Protein AF-A0A914Z004-F1 (afdb_monomer_lite)

InterPro domains:
  IPR000615 Bestrophin [PTHR10736] (2-146)
  IPR021134 Bestrophin-like [PF01062] (2-65)
  IPR021134 Bestrophin-like [PF01062] (67-146)

pLDDT: mean 84.09, std 11.61, range [51.75, 96.56]

Foldseek 3Di:
DVLVVVVVVVVVVLVVLLVVLLQDCVVLLVLLVQFQDDDDPVSVVLSVLLSVLLVVLSCLLVVVLDPDPPVRVVVVVVVPDPDSCSCVSLVVNVVSLVVCVVVVSTPDPVSSVVS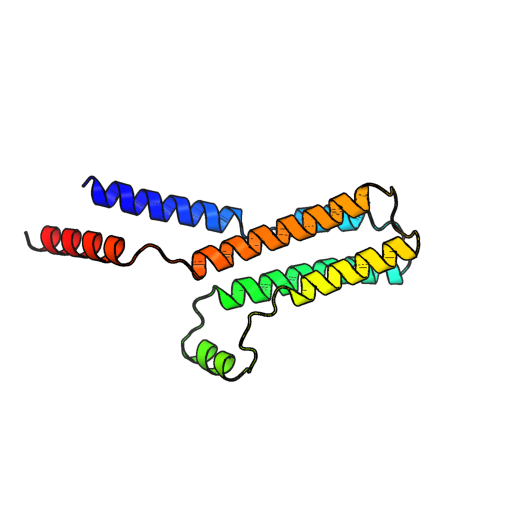NVSSVSSVVSSVVNVVPSVDDDPVVSVVVVVVVVVVVVVD

Radius of gyration: 21.32 Å; chains: 1; bounding box: 46×22×62 Å

Sequence (155 aa):
MLMLGFFVATVVDRWKNMFANIGFIDNVAIYVSTTIIGVEEELKIIRRNIIRYCCLTQVLVLRDIRFLMPHELKQMEDLESLHPKYWIPIKWVFNLLTDLKRRNKMEPEGYVNMLMGEVINYRNCLQNLCNYDYVPIPLVMILVVSGILLFITRF

Organism: NCBI:txid310955

Secondary structure (DSSP, 8-state):
-HHHHHHHHHHHHHHHHHHHTS--SHHHHHHHHHHS----HHHHHHHHHHHHHHHHHHHHHHHHHS---HHHHHHHHTS--SS-TTHHHHHHHHHHHHHHHHTT-SSSHHHHHHHHHHHHHHHHHHHHHHHHHHS-S-HHHHHHHHHHHHHHTT-

Structure (mmCIF, N/CA/C/O backbone):
data_AF-A0A914Z004-F1
#
_entry.id   AF-A0A914Z004-F1
#
loop_
_atom_site.group_PDB
_atom_site.id
_atom_site.type_symbol
_atom_site.label_atom_id
_atom_site.label_alt_id
_atom_site.label_comp_id
_atom_site.label_asym_id
_atom_site.label_entity_id
_atom_site.label_seq_id
_atom_site.pdbx_PDB_ins_code
_atom_site.Cartn_x
_atom_site.Cartn_y
_atom_site.Cartn_z
_atom_site.occupancy
_atom_site.B_iso_or_equiv
_atom_site.auth_seq_id
_atom_site.auth_comp_id
_atom_site.auth_asym_id
_atom_site.auth_atom_id
_atom_site.pdbx_PDB_model_num
ATOM 1 N N . MET A 1 1 ? 30.445 -1.023 -27.198 1.00 67.94 1 MET A N 1
ATOM 2 C CA . MET A 1 1 ? 30.410 -1.596 -25.832 1.00 67.94 1 MET A CA 1
ATOM 3 C C . MET A 1 1 ? 29.900 -0.618 -24.767 1.00 67.94 1 MET A C 1
ATOM 5 O O . MET A 1 1 ? 29.018 -1.004 -24.016 1.00 67.94 1 MET A O 1
ATOM 9 N N . LEU A 1 2 ? 30.369 0.641 -24.728 1.00 82.50 2 LEU A N 1
ATOM 10 C CA . LEU A 1 2 ? 29.975 1.639 -23.712 1.00 82.50 2 LEU A CA 1
ATOM 11 C C . LEU A 1 2 ? 28.450 1.892 -23.619 1.00 82.50 2 LEU A C 1
ATOM 13 O O . LEU A 1 2 ? 27.886 1.806 -22.535 1.00 82.50 2 LEU A O 1
ATOM 17 N N . MET A 1 3 ? 27.763 2.136 -24.746 1.00 80.88 3 MET A N 1
ATOM 18 C CA . MET A 1 3 ? 26.308 2.391 -24.751 1.00 80.88 3 MET A CA 1
ATOM 19 C C . MET A 1 3 ? 25.470 1.205 -24.256 1.00 80.88 3 MET A C 1
ATOM 21 O O . MET A 1 3 ? 24.474 1.408 -23.569 1.00 80.88 3 MET A O 1
ATOM 25 N N . LEU A 1 4 ? 25.887 -0.029 -24.562 1.00 83.12 4 LEU A N 1
ATOM 26 C CA . LEU A 1 4 ? 25.223 -1.229 -24.051 1.00 83.12 4 LEU A CA 1
ATOM 27 C C . LEU A 1 4 ? 25.367 -1.316 -22.525 1.00 83.12 4 LEU A C 1
ATOM 29 O O . LEU A 1 4 ? 24.397 -1.617 -21.842 1.00 83.12 4 LEU A O 1
ATOM 33 N N . GLY A 1 5 ? 26.550 -0.990 -21.992 1.00 85.94 5 GLY A N 1
ATOM 34 C CA . GLY A 1 5 ? 26.786 -0.926 -20.548 1.00 85.94 5 GLY A CA 1
ATOM 35 C C . GLY A 1 5 ? 25.885 0.093 -19.846 1.00 85.94 5 GLY A C 1
ATOM 36 O O . GLY A 1 5 ? 25.258 -0.244 -18.846 1.00 85.94 5 GLY A O 1
ATOM 37 N N . PHE A 1 6 ? 25.754 1.303 -20.400 1.00 87.50 6 PHE A N 1
ATOM 38 C CA . PHE A 1 6 ? 24.834 2.318 -19.871 1.00 87.50 6 PHE A CA 1
ATOM 39 C C . PHE A 1 6 ? 23.372 1.869 -19.928 1.00 87.50 6 PHE A C 1
ATOM 41 O O . PHE A 1 6 ? 22.667 1.979 -18.929 1.00 87.50 6 PHE A O 1
ATOM 48 N N . PHE A 1 7 ? 22.930 1.306 -21.055 1.00 87.69 7 PHE A N 1
ATOM 49 C CA . PHE A 1 7 ? 21.566 0.798 -21.195 1.00 87.69 7 PHE A CA 1
ATOM 50 C C . PHE A 1 7 ? 21.251 -0.300 -20.171 1.00 87.69 7 PHE A C 1
ATOM 52 O O . PHE A 1 7 ? 20.244 -0.221 -19.470 1.00 87.69 7 PHE A O 1
ATOM 59 N N . VAL A 1 8 ? 22.132 -1.298 -20.039 1.00 88.69 8 VAL A N 1
ATOM 60 C CA . VAL A 1 8 ? 21.967 -2.383 -19.061 1.00 88.69 8 VAL A CA 1
ATOM 61 C C . VAL A 1 8 ? 21.949 -1.827 -17.638 1.00 88.69 8 VAL A C 1
ATOM 63 O O . VAL A 1 8 ? 21.096 -2.226 -16.849 1.00 88.69 8 VAL A O 1
ATOM 66 N N . ALA A 1 9 ? 22.825 -0.873 -17.310 1.00 91.25 9 ALA A N 1
ATOM 67 C CA . ALA A 1 9 ? 22.825 -0.227 -16.001 1.00 91.25 9 ALA A CA 1
ATOM 68 C C . ALA A 1 9 ? 21.490 0.479 -15.707 1.00 91.25 9 ALA A C 1
ATOM 70 O O . ALA A 1 9 ? 20.938 0.287 -14.627 1.00 91.25 9 ALA A O 1
ATOM 71 N N . THR A 1 10 ? 20.927 1.219 -16.669 1.00 90.88 10 THR A N 1
ATOM 72 C CA . THR A 1 10 ? 19.609 1.862 -16.528 1.00 90.88 10 THR A CA 1
ATOM 73 C C . THR A 1 10 ? 18.489 0.844 -16.323 1.00 90.88 10 THR A C 1
ATOM 75 O O . THR A 1 10 ? 17.634 1.039 -15.460 1.00 90.88 10 THR A O 1
ATOM 78 N N . VAL A 1 11 ? 18.486 -0.256 -17.082 1.00 89.38 11 VAL A N 1
ATOM 79 C CA . VAL A 1 11 ? 17.488 -1.328 -16.932 1.00 89.38 11 VAL A CA 1
ATOM 80 C C . VAL A 1 11 ? 17.580 -1.964 -15.543 1.00 89.38 11 VAL A C 1
ATOM 82 O O . VAL A 1 11 ? 16.560 -2.129 -14.875 1.00 89.38 11 VAL A O 1
ATOM 85 N N . VAL A 1 12 ? 18.793 -2.290 -15.087 1.00 92.81 12 VAL A N 1
ATOM 86 C CA . VAL A 1 12 ? 19.030 -2.901 -13.771 1.00 92.81 12 VAL A CA 1
ATOM 87 C C . VAL A 1 12 ? 18.639 -1.953 -12.640 1.00 92.81 12 VAL A C 1
ATOM 89 O O . VAL A 1 12 ? 18.008 -2.388 -11.680 1.00 92.81 12 VAL A O 1
ATOM 92 N N . ASP A 1 13 ? 18.982 -0.670 -12.740 1.00 93.75 13 ASP A N 1
ATOM 93 C CA . ASP A 1 13 ? 18.625 0.330 -11.732 1.00 93.75 13 ASP A CA 1
ATOM 94 C C . ASP A 1 13 ? 17.106 0.501 -11.625 1.00 93.75 13 ASP A C 1
ATOM 96 O O . ASP A 1 13 ? 16.524 0.452 -10.540 1.00 93.75 13 ASP A O 1
ATOM 100 N N . ARG A 1 14 ? 16.428 0.579 -12.771 1.00 91.62 14 ARG A N 1
ATOM 101 C CA . ARG A 1 14 ? 14.970 0.642 -12.818 1.00 91.62 14 ARG A CA 1
ATOM 102 C C . ARG A 1 14 ? 14.324 -0.610 -12.217 1.00 91.62 14 ARG A C 1
ATOM 104 O O . ARG A 1 14 ? 13.394 -0.484 -11.425 1.00 91.62 14 ARG A O 1
ATOM 111 N N . TRP A 1 15 ? 14.834 -1.803 -12.530 1.00 89.88 15 TRP A N 1
ATOM 112 C CA . TRP A 1 15 ? 14.356 -3.057 -11.938 1.00 89.88 15 TRP A CA 1
ATOM 113 C C . TRP A 1 15 ? 14.541 -3.089 -10.414 1.00 89.88 15 TRP A C 1
ATOM 115 O O . TRP A 1 15 ? 13.602 -3.435 -9.696 1.00 89.88 15 TRP A O 1
ATOM 125 N N . LYS A 1 16 ? 15.706 -2.664 -9.905 1.00 92.62 16 LYS A N 1
ATOM 126 C CA . LYS A 1 16 ? 15.962 -2.556 -8.458 1.00 92.62 16 LYS A CA 1
ATOM 127 C C . LYS A 1 16 ? 14.961 -1.625 -7.781 1.00 92.62 16 LYS A C 1
ATOM 129 O O . LYS A 1 16 ? 14.396 -1.982 -6.750 1.00 92.62 16 LYS A O 1
ATOM 134 N N . ASN A 1 17 ? 14.709 -0.462 -8.376 1.00 92.56 17 ASN A N 1
ATOM 135 C CA . ASN A 1 17 ? 13.755 0.500 -7.838 1.00 92.56 17 ASN A CA 1
ATOM 136 C C . ASN A 1 17 ? 12.314 -0.028 -7.873 1.00 92.56 17 ASN A C 1
ATOM 138 O O . ASN A 1 17 ? 11.588 0.137 -6.896 1.00 92.56 17 ASN A O 1
ATOM 142 N N . MET A 1 18 ? 11.899 -0.715 -8.943 1.00 89.50 18 MET A N 1
ATOM 143 C CA . MET A 1 18 ? 10.593 -1.384 -8.987 1.00 89.50 18 MET A CA 1
ATOM 144 C C . MET A 1 18 ? 10.475 -2.443 -7.883 1.00 89.50 18 MET A C 1
ATOM 146 O O . MET A 1 18 ? 9.481 -2.474 -7.165 1.00 89.50 18 MET A O 1
ATOM 150 N N . PHE A 1 19 ? 11.504 -3.269 -7.683 1.00 88.12 19 PHE A N 1
ATOM 151 C CA . PHE A 1 19 ? 11.504 -4.283 -6.626 1.00 88.12 19 PHE A CA 1
ATOM 152 C C . PHE A 1 19 ? 11.411 -3.666 -5.221 1.00 88.12 19 PHE A C 1
ATOM 154 O O . PHE A 1 19 ? 10.621 -4.120 -4.396 1.00 88.12 19 PHE A O 1
ATOM 161 N N . ALA A 1 20 ? 12.152 -2.586 -4.961 1.00 90.44 20 ALA A N 1
ATOM 162 C CA . ALA A 1 20 ? 12.114 -1.875 -3.683 1.00 90.44 20 ALA A CA 1
ATOM 163 C C . ALA A 1 20 ? 10.746 -1.232 -3.377 1.00 90.44 20 ALA A C 1
ATOM 165 O O . ALA A 1 20 ? 10.423 -0.991 -2.218 1.00 90.44 20 ALA A O 1
ATOM 166 N N . ASN A 1 21 ? 9.930 -0.970 -4.403 1.00 90.44 21 ASN A N 1
ATOM 167 C CA . ASN A 1 21 ? 8.642 -0.288 -4.284 1.00 90.44 21 ASN A CA 1
ATOM 168 C C . ASN A 1 21 ? 7.430 -1.233 -4.382 1.00 90.44 21 ASN A C 1
ATOM 170 O O . ASN A 1 21 ? 6.307 -0.754 -4.504 1.00 90.44 21 ASN A O 1
ATOM 174 N N . ILE A 1 22 ? 7.611 -2.559 -4.281 1.00 85.69 22 ILE A N 1
ATOM 175 C CA . ILE A 1 22 ? 6.516 -3.543 -4.432 1.00 85.69 22 ILE A CA 1
ATOM 176 C C . ILE A 1 22 ? 5.365 -3.364 -3.415 1.00 85.69 22 ILE A C 1
ATOM 178 O O . ILE A 1 22 ? 4.266 -3.886 -3.615 1.00 85.69 22 ILE A O 1
ATOM 182 N N . GLY A 1 23 ? 5.613 -2.598 -2.345 1.00 78.62 23 GLY A N 1
ATOM 183 C CA . GLY A 1 23 ? 4.635 -2.229 -1.326 1.00 78.62 23 GLY A CA 1
ATOM 184 C C . GLY A 1 23 ? 4.417 -3.353 -0.320 1.00 78.62 23 GLY A C 1
ATOM 185 O O . GLY A 1 23 ? 3.351 -3.962 -0.291 1.00 78.62 23 GLY A O 1
ATOM 186 N N . PHE A 1 24 ? 5.422 -3.655 0.505 1.00 85.44 24 PHE A N 1
ATOM 187 C CA . PHE A 1 24 ? 5.270 -4.626 1.593 1.00 85.44 24 PHE A CA 1
ATOM 188 C C . PHE A 1 24 ? 4.303 -4.092 2.658 1.00 85.44 24 PHE A C 1
ATOM 190 O O . PHE A 1 24 ? 4.422 -2.952 3.109 1.00 85.44 24 PHE A O 1
ATOM 197 N N . ILE A 1 25 ? 3.314 -4.908 3.029 1.00 91.62 25 ILE A N 1
ATOM 198 C CA . ILE A 1 25 ? 2.230 -4.513 3.940 1.00 91.62 25 ILE A CA 1
ATOM 199 C C . ILE A 1 25 ? 2.643 -4.559 5.417 1.00 91.62 25 ILE A C 1
ATOM 201 O O . ILE A 1 25 ? 1.959 -4.007 6.276 1.00 91.62 25 ILE A O 1
ATOM 205 N N . ASP A 1 26 ? 3.766 -5.206 5.713 1.00 93.25 26 ASP A N 1
ATOM 206 C CA . ASP A 1 26 ? 4.257 -5.544 7.045 1.00 93.25 26 ASP A CA 1
ATOM 207 C C . ASP A 1 26 ? 4.326 -4.330 7.977 1.00 93.25 26 ASP A C 1
ATOM 209 O O . ASP A 1 26 ? 3.812 -4.389 9.094 1.00 93.25 26 ASP A O 1
ATOM 213 N N . ASN A 1 27 ? 4.855 -3.197 7.500 1.00 92.88 27 ASN A N 1
ATOM 214 C CA . ASN A 1 27 ? 4.913 -1.963 8.288 1.00 92.88 27 ASN A CA 1
ATOM 215 C C . ASN A 1 27 ? 3.512 -1.504 8.703 1.00 92.88 27 ASN A C 1
ATOM 217 O O . ASN A 1 27 ? 3.243 -1.317 9.888 1.00 92.88 27 ASN A O 1
ATOM 221 N N . VAL A 1 28 ? 2.582 -1.399 7.749 1.00 94.94 28 VAL A N 1
ATOM 222 C CA . VAL A 1 28 ? 1.192 -1.017 8.041 1.00 94.94 28 VAL A CA 1
ATOM 223 C C . VAL A 1 28 ? 0.562 -2.012 9.017 1.00 94.94 28 VAL A C 1
ATOM 225 O O . VAL A 1 28 ? -0.113 -1.595 9.954 1.00 94.94 28 VAL A O 1
ATOM 228 N N . ALA A 1 29 ? 0.809 -3.315 8.853 1.00 94.31 29 ALA A N 1
ATOM 229 C CA . ALA A 1 29 ? 0.288 -4.349 9.745 1.00 94.31 29 ALA A CA 1
ATOM 230 C C . ALA A 1 29 ? 0.788 -4.199 11.187 1.00 94.31 29 ALA A C 1
ATOM 232 O O . ALA A 1 29 ? -0.013 -4.275 12.123 1.00 94.31 29 ALA A O 1
ATOM 233 N N . ILE A 1 30 ? 2.080 -3.921 11.364 1.00 92.88 30 ILE A N 1
ATOM 234 C CA . ILE A 1 30 ? 2.682 -3.663 12.673 1.00 92.88 30 ILE A CA 1
ATOM 235 C C . ILE A 1 30 ? 2.023 -2.437 13.311 1.00 92.88 30 ILE A C 1
ATOM 237 O O . ILE A 1 30 ? 1.493 -2.550 14.417 1.00 92.88 30 ILE A O 1
ATOM 241 N N . TYR A 1 31 ? 1.948 -1.305 12.605 1.00 92.94 31 TYR A N 1
ATOM 242 C CA . TYR A 1 31 ? 1.331 -0.084 13.138 1.00 92.94 31 TYR A CA 1
ATOM 243 C C . TYR A 1 31 ? -0.160 -0.257 13.459 1.00 92.94 31 TYR A C 1
ATOM 245 O O . TYR A 1 31 ? -0.634 0.220 14.490 1.00 92.94 31 TYR A O 1
ATOM 253 N N . VAL A 1 32 ? -0.916 -0.967 12.617 1.00 93.56 32 VAL A N 1
ATOM 254 C CA . VAL A 1 32 ? -2.331 -1.288 12.870 1.00 93.56 32 VAL A CA 1
ATOM 255 C C . VAL A 1 32 ? -2.485 -2.121 14.142 1.00 93.5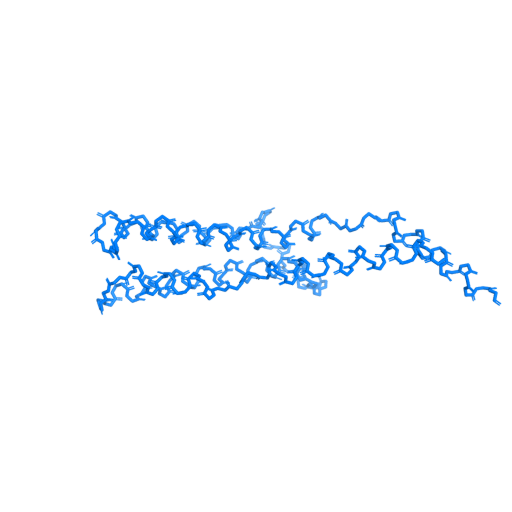6 32 VAL A C 1
ATOM 257 O O . VAL A 1 32 ? -3.418 -1.890 14.914 1.00 93.56 32 VAL A O 1
ATOM 260 N N . SER A 1 33 ? -1.581 -3.078 14.372 1.00 90.31 33 SER A N 1
ATOM 261 C CA . SER A 1 33 ? -1.624 -3.955 15.545 1.00 90.31 33 SER A CA 1
ATOM 262 C C . SER A 1 33 ? -1.322 -3.225 16.857 1.00 90.31 33 SER A C 1
ATOM 264 O O . SER A 1 33 ? -1.906 -3.571 17.881 1.00 90.31 33 SER A O 1
ATOM 266 N N . THR A 1 34 ? -0.461 -2.204 16.821 1.00 88.69 34 THR A N 1
ATOM 267 C CA . THR A 1 34 ? -0.023 -1.457 18.009 1.00 88.69 34 THR A CA 1
ATOM 268 C C . THR A 1 34 ? -0.878 -0.226 18.301 1.00 88.69 34 THR A C 1
ATOM 270 O O . THR A 1 34 ? -1.054 0.118 19.463 1.00 88.69 34 THR A O 1
ATOM 273 N N . THR A 1 35 ? -1.440 0.418 17.273 1.00 89.62 35 THR A N 1
ATOM 274 C CA . THR A 1 35 ? -2.206 1.674 17.418 1.00 89.62 35 THR A CA 1
ATOM 275 C C . THR A 1 35 ? -3.677 1.428 17.760 1.00 89.62 35 THR A C 1
ATOM 277 O O . THR A 1 35 ? -4.296 2.205 18.486 1.00 89.62 35 THR A O 1
ATOM 280 N N . ILE A 1 36 ? -4.274 0.356 17.221 1.00 89.56 36 ILE A N 1
ATOM 281 C CA . ILE A 1 36 ? -5.689 0.021 17.445 1.00 89.56 36 ILE A CA 1
ATOM 282 C C . ILE A 1 36 ? -5.768 -1.014 18.565 1.00 89.56 36 ILE A C 1
ATOM 284 O O . ILE A 1 36 ? -5.816 -2.225 18.320 1.00 89.56 36 ILE A O 1
ATOM 288 N N . ILE A 1 37 ? -5.785 -0.520 19.800 1.00 81.12 37 ILE A N 1
ATOM 289 C CA . ILE A 1 37 ? -5.799 -1.334 21.015 1.00 81.12 37 ILE A CA 1
ATOM 290 C C . ILE A 1 37 ? -7.239 -1.722 21.356 1.00 81.12 37 ILE A C 1
ATOM 292 O O . ILE A 1 37 ? -8.143 -0.893 21.370 1.00 81.12 37 ILE A O 1
ATOM 296 N N . GLY A 1 38 ? -7.457 -3.006 21.638 1.00 82.19 38 GLY A N 1
ATOM 297 C CA . GLY A 1 38 ? -8.741 -3.509 22.116 1.00 82.19 38 GLY A CA 1
ATOM 298 C C . GLY A 1 38 ? -9.113 -4.870 21.536 1.00 82.19 38 GLY A C 1
ATOM 299 O O . GLY A 1 38 ? -8.774 -5.222 20.397 1.00 82.19 38 GLY A O 1
ATOM 300 N N . VAL A 1 39 ? -9.817 -5.647 22.358 1.00 86.25 39 VAL A N 1
ATOM 301 C CA . VAL A 1 39 ? -10.239 -7.029 22.070 1.00 86.25 39 VAL A CA 1
ATOM 302 C C . VAL A 1 39 ? -11.695 -7.132 21.613 1.00 86.25 39 VAL A C 1
ATOM 304 O O . VAL A 1 39 ? -12.152 -8.225 21.276 1.00 86.25 39 VAL A O 1
ATOM 307 N N . GLU A 1 40 ? -12.399 -6.000 21.579 1.00 92.00 40 GLU A N 1
ATOM 308 C CA . GLU A 1 40 ? -13.754 -5.870 21.046 1.00 92.00 40 GLU A CA 1
ATOM 309 C C . GLU A 1 40 ? -13.805 -6.388 19.600 1.00 92.00 40 GLU A C 1
ATOM 311 O O . GLU A 1 40 ? -12.893 -6.145 18.801 1.00 92.00 40 GLU A O 1
ATOM 316 N N . GLU A 1 41 ? -14.870 -7.116 19.258 1.00 94.00 41 GLU A N 1
ATOM 317 C CA . GLU A 1 41 ? -15.004 -7.734 17.934 1.00 94.00 41 GLU A CA 1
ATOM 318 C C . GLU A 1 41 ? -15.022 -6.685 16.817 1.00 94.00 41 GLU A C 1
ATOM 320 O O . GLU A 1 41 ? -14.392 -6.866 15.776 1.00 94.00 41 GLU A O 1
ATOM 325 N N . GLU A 1 42 ? -15.638 -5.532 17.077 1.00 92.69 42 GLU A N 1
ATOM 326 C CA . GLU A 1 42 ? -15.628 -4.389 16.166 1.00 92.69 42 GLU A CA 1
ATOM 327 C C . GLU A 1 42 ? -14.196 -3.941 15.821 1.00 92.69 42 GLU A C 1
ATOM 329 O O . GLU A 1 42 ? -13.849 -3.805 14.647 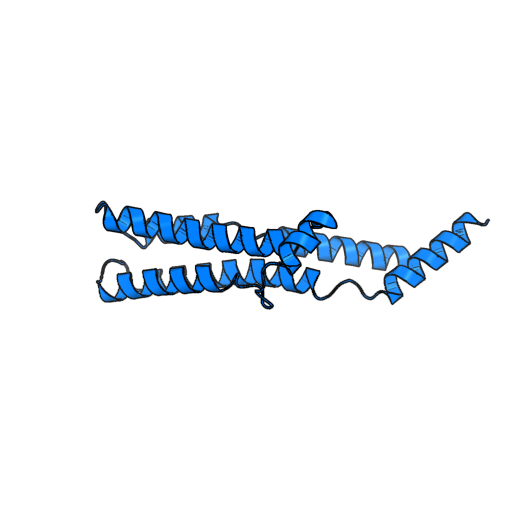1.00 92.69 42 GLU A O 1
ATOM 334 N N . LEU A 1 43 ? -13.321 -3.784 16.820 1.00 91.94 43 LEU A N 1
ATOM 335 C CA . LEU A 1 43 ? -11.937 -3.347 16.607 1.00 91.94 43 LEU A CA 1
ATOM 336 C C . LEU A 1 43 ? -11.107 -4.405 15.869 1.00 91.94 43 LEU A C 1
ATOM 338 O O . LEU A 1 43 ? -10.275 -4.062 15.024 1.00 91.94 43 LEU A O 1
ATOM 342 N N . LYS A 1 44 ? -11.357 -5.697 16.121 1.00 93.06 44 LYS A N 1
ATOM 343 C CA . LYS A 1 44 ? -10.746 -6.792 15.345 1.00 93.06 44 LYS A CA 1
ATOM 344 C C . LYS A 1 44 ? -11.149 -6.724 13.875 1.00 93.06 44 LYS A C 1
ATOM 346 O O . LYS A 1 44 ? -10.292 -6.896 13.004 1.00 93.06 44 LYS A O 1
ATOM 351 N N . ILE A 1 45 ? -12.427 -6.468 13.596 1.00 94.81 45 ILE A N 1
ATOM 352 C CA . ILE A 1 45 ? -12.940 -6.308 12.233 1.00 94.81 45 ILE A CA 1
ATOM 353 C C . ILE A 1 45 ? -12.294 -5.091 11.566 1.00 94.81 45 ILE A C 1
ATOM 355 O O . ILE A 1 45 ? -11.838 -5.206 10.430 1.00 94.81 45 ILE A O 1
ATOM 359 N N . ILE A 1 46 ? -12.164 -3.961 12.267 1.00 94.62 46 ILE A N 1
ATOM 360 C CA . ILE A 1 46 ? -11.530 -2.759 11.707 1.00 94.62 46 ILE A CA 1
ATOM 361 C C . ILE A 1 46 ? -10.059 -3.014 11.357 1.00 94.62 46 ILE A C 1
ATOM 363 O O . ILE A 1 46 ? -9.655 -2.712 10.233 1.00 94.62 46 ILE A O 1
ATOM 367 N N . ARG A 1 47 ? -9.273 -3.643 12.247 1.00 94.75 47 ARG A N 1
ATOM 368 C CA . ARG A 1 47 ? -7.879 -4.026 11.943 1.00 94.75 47 ARG A CA 1
ATOM 369 C C . ARG A 1 47 ? -7.799 -4.894 10.686 1.00 94.75 47 ARG A C 1
ATOM 371 O O . ARG A 1 47 ? -7.016 -4.602 9.787 1.00 94.75 47 ARG A O 1
ATOM 378 N N . ARG A 1 48 ? -8.649 -5.923 10.580 1.00 95.25 48 ARG A N 1
ATOM 379 C CA . ARG A 1 48 ? -8.718 -6.799 9.395 1.00 95.25 48 ARG A CA 1
ATOM 380 C C . ARG A 1 48 ? -9.098 -6.027 8.133 1.00 95.25 48 ARG A C 1
ATOM 382 O O . ARG A 1 48 ? -8.500 -6.257 7.087 1.00 95.25 48 ARG A O 1
ATOM 389 N N . ASN A 1 49 ? -10.067 -5.121 8.219 1.00 96.56 49 ASN A N 1
ATOM 390 C CA . ASN A 1 49 ? -10.526 -4.334 7.077 1.00 96.56 49 ASN A CA 1
ATOM 391 C C . ASN A 1 49 ? -9.441 -3.389 6.562 1.00 96.56 49 ASN A C 1
ATOM 393 O O . ASN A 1 49 ? -9.264 -3.306 5.351 1.00 96.56 49 ASN A O 1
ATOM 397 N N . ILE A 1 50 ? -8.669 -2.750 7.450 1.00 96.25 50 ILE A N 1
ATOM 398 C CA . ILE A 1 50 ? -7.539 -1.902 7.045 1.00 96.25 50 ILE A CA 1
ATOM 399 C C . ILE A 1 50 ? -6.541 -2.708 6.207 1.00 96.25 50 ILE A C 1
ATOM 401 O O . ILE A 1 50 ? -6.230 -2.317 5.084 1.00 96.25 50 ILE A O 1
ATOM 405 N N . ILE A 1 51 ? -6.114 -3.876 6.701 1.00 96.44 51 ILE A N 1
ATOM 406 C CA . ILE A 1 51 ? -5.176 -4.741 5.971 1.00 96.44 51 ILE A CA 1
ATOM 407 C C . ILE A 1 51 ? -5.772 -5.208 4.643 1.00 96.44 51 ILE A C 1
ATOM 409 O O . ILE A 1 51 ? -5.115 -5.115 3.609 1.00 96.44 51 ILE A O 1
ATOM 413 N N . ARG A 1 52 ? -7.039 -5.637 4.634 1.00 95.69 52 ARG A N 1
ATOM 414 C CA . ARG A 1 52 ? -7.731 -6.059 3.407 1.00 95.69 52 ARG A CA 1
ATOM 415 C C . ARG A 1 52 ? -7.803 -4.944 2.368 1.00 95.69 52 ARG A C 1
ATOM 417 O O . ARG A 1 52 ? -7.628 -5.228 1.188 1.00 95.69 52 ARG A O 1
ATOM 424 N N . TYR A 1 53 ? -8.042 -3.699 2.773 1.00 95.81 53 TYR A N 1
ATOM 425 C CA . TYR A 1 53 ? -8.085 -2.559 1.855 1.00 95.81 53 TYR A CA 1
ATOM 426 C C . TYR A 1 53 ? -6.706 -2.196 1.301 1.00 95.81 53 TYR A C 1
ATOM 428 O O . TYR A 1 53 ? -6.591 -1.885 0.113 1.00 95.81 53 TYR A O 1
ATOM 436 N N . CYS A 1 54 ? -5.648 -2.300 2.103 1.00 94.88 54 CYS A N 1
ATOM 437 C CA . CYS A 1 54 ? -4.291 -2.156 1.589 1.00 94.88 54 CYS A CA 1
ATOM 438 C C . CYS A 1 54 ? -3.956 -3.276 0.589 1.00 94.88 54 CYS A C 1
ATOM 440 O O . CYS A 1 54 ? -3.591 -2.979 -0.544 1.00 94.88 54 CYS A O 1
ATOM 442 N N . CYS A 1 55 ? -4.200 -4.546 0.933 1.00 92.69 55 CYS A N 1
ATOM 443 C CA . CYS A 1 55 ? -4.008 -5.668 0.007 1.00 92.69 55 CYS A CA 1
ATOM 444 C C . CYS A 1 55 ? -4.825 -5.504 -1.282 1.00 92.69 55 CYS A C 1
ATOM 446 O O . CYS A 1 55 ? -4.311 -5.748 -2.369 1.00 92.69 55 CYS A O 1
ATOM 448 N N . LEU A 1 56 ? -6.076 -5.042 -1.186 1.00 90.50 56 LEU A N 1
ATOM 449 C CA . LEU A 1 56 ? -6.907 -4.747 -2.352 1.00 90.50 56 LEU A CA 1
ATOM 450 C C . LEU A 1 56 ? -6.265 -3.674 -3.242 1.00 90.50 56 LEU A C 1
ATOM 452 O O . LEU A 1 56 ? -6.246 -3.827 -4.458 1.00 90.50 56 LEU A O 1
ATOM 456 N N . THR A 1 57 ? -5.694 -2.623 -2.650 1.00 91.31 57 THR A N 1
ATOM 457 C CA . THR A 1 57 ? -4.947 -1.593 -3.391 1.00 91.31 57 THR A CA 1
ATOM 458 C C . THR A 1 57 ? -3.768 -2.197 -4.148 1.00 91.31 57 THR A C 1
ATOM 460 O O . THR A 1 57 ? -3.616 -1.943 -5.340 1.00 91.31 57 THR A O 1
ATOM 463 N N . GLN A 1 58 ? -2.959 -3.026 -3.484 1.00 90.44 58 GLN A N 1
ATOM 464 C CA . GLN A 1 58 ? -1.822 -3.695 -4.118 1.00 90.44 58 GLN A CA 1
ATOM 465 C C . GLN A 1 58 ? -2.254 -4.642 -5.234 1.00 90.44 58 GLN A C 1
ATOM 467 O O . GLN A 1 58 ? -1.632 -4.640 -6.288 1.00 90.44 58 GLN A O 1
ATOM 472 N N . VAL A 1 59 ? -3.334 -5.406 -5.049 1.00 87.50 59 VAL A N 1
ATOM 473 C CA . VAL A 1 59 ? -3.884 -6.271 -6.104 1.00 87.50 59 VAL A CA 1
ATOM 474 C C . VAL A 1 59 ? -4.317 -5.446 -7.312 1.00 87.50 59 VAL A C 1
ATOM 476 O O . VAL A 1 59 ? -3.973 -5.811 -8.429 1.00 87.50 59 VAL A O 1
ATOM 479 N N . LEU A 1 60 ? -5.023 -4.330 -7.109 1.00 86.12 60 LEU A N 1
ATOM 480 C CA . LEU A 1 60 ? -5.450 -3.453 -8.204 1.00 86.12 60 LEU A CA 1
ATOM 481 C C . LEU A 1 60 ? -4.251 -2.864 -8.960 1.00 86.12 60 LEU A C 1
ATOM 483 O O . LEU A 1 60 ? -4.221 -2.919 -10.182 1.00 86.12 60 LEU A O 1
ATOM 487 N N . VAL A 1 61 ? -3.240 -2.372 -8.239 1.00 87.56 61 VAL A N 1
ATOM 488 C CA . VAL A 1 61 ? -2.016 -1.818 -8.839 1.00 87.56 61 VAL A CA 1
ATOM 489 C C . VAL A 1 61 ? -1.234 -2.884 -9.604 1.00 87.56 61 VAL A C 1
ATOM 491 O O . VAL A 1 61 ? -0.878 -2.684 -10.760 1.00 87.56 61 VAL A O 1
ATOM 494 N N . LEU A 1 62 ? -0.983 -4.041 -8.989 1.00 84.19 62 LEU A N 1
ATOM 495 C CA . LEU A 1 62 ? -0.224 -5.116 -9.628 1.00 84.19 62 LEU A CA 1
ATOM 496 C C . LEU A 1 62 ? -0.984 -5.762 -10.787 1.00 84.19 62 LEU A C 1
ATOM 498 O O . LEU A 1 62 ? -0.343 -6.285 -11.691 1.00 84.19 62 LEU A O 1
ATOM 502 N N . ARG A 1 63 ? -2.319 -5.753 -10.764 1.00 79.69 63 ARG A N 1
ATOM 503 C CA . ARG A 1 63 ? -3.147 -6.163 -11.901 1.00 79.69 63 ARG A CA 1
ATOM 504 C C . ARG A 1 63 ? -2.929 -5.221 -13.080 1.00 79.69 63 ARG A C 1
ATOM 506 O O . ARG A 1 63 ? -2.691 -5.707 -14.175 1.00 79.69 63 ARG A O 1
ATOM 513 N N . ASP A 1 64 ? -2.977 -3.914 -12.839 1.00 76.44 64 ASP A N 1
ATOM 514 C CA . ASP A 1 64 ? -2.878 -2.907 -13.900 1.00 76.44 64 ASP A CA 1
ATOM 515 C C . ASP A 1 64 ? -1.458 -2.833 -14.501 1.00 76.44 64 ASP A C 1
ATOM 517 O O . ASP A 1 64 ? -1.317 -2.537 -15.678 1.00 76.44 64 ASP A O 1
ATOM 521 N N . ILE A 1 65 ? -0.416 -3.170 -13.726 1.00 76.00 65 ILE A N 1
ATOM 522 C CA . ILE A 1 65 ? 0.989 -3.220 -14.190 1.00 76.00 65 ILE A CA 1
ATOM 523 C C . ILE A 1 65 ? 1.337 -4.553 -14.890 1.00 76.00 65 ILE A C 1
ATOM 525 O O . ILE A 1 65 ? 2.363 -4.671 -15.562 1.00 76.00 65 ILE A O 1
ATOM 529 N N . ARG A 1 66 ? 0.545 -5.619 -14.707 1.00 67.81 66 ARG A N 1
ATOM 530 C CA . ARG A 1 66 ? 0.869 -6.938 -15.277 1.00 67.81 66 ARG A CA 1
ATOM 531 C C . ARG A 1 66 ? 0.499 -7.012 -16.758 1.00 67.81 66 ARG A C 1
ATOM 533 O O . ARG A 1 66 ? -0.560 -6.556 -17.170 1.00 67.81 66 ARG A O 1
ATOM 540 N N . PHE A 1 67 ? 1.360 -7.708 -17.511 1.00 52.06 67 PHE A N 1
ATOM 541 C CA . PHE A 1 67 ? 1.111 -8.302 -18.830 1.00 52.06 67 PHE A CA 1
ATOM 542 C C . PHE A 1 67 ? -0.122 -9.223 -18.794 1.00 52.06 67 PHE A C 1
ATOM 544 O O . PHE A 1 67 ? 0.009 -10.447 -18.776 1.00 52.06 67 PHE A O 1
ATOM 551 N N . LEU A 1 68 ? -1.320 -8.649 -18.736 1.00 51.75 68 LEU A N 1
ATOM 552 C CA . LEU A 1 68 ? -2.554 -9.365 -19.023 1.00 51.75 68 LEU A CA 1
ATOM 553 C C . LEU A 1 68 ? -2.422 -9.949 -20.427 1.00 51.75 68 LEU A C 1
ATOM 555 O O . LEU A 1 68 ? -1.994 -9.265 -21.364 1.00 51.75 68 LEU A O 1
ATOM 559 N N . MET A 1 69 ? -2.768 -11.223 -20.582 1.00 54.41 69 MET A N 1
ATOM 560 C CA . MET A 1 69 ? -2.890 -11.800 -21.910 1.00 54.41 69 MET A CA 1
ATOM 561 C C . MET A 1 69 ? -3.891 -10.944 -22.705 1.00 54.41 69 MET A C 1
ATOM 563 O O . MET A 1 69 ? -4.855 -10.447 -22.122 1.00 54.41 69 MET A O 1
ATOM 567 N N . PRO A 1 70 ? -3.740 -10.782 -24.032 1.00 60.56 70 PRO A N 1
ATOM 568 C CA . PRO A 1 70 ? -4.599 -9.883 -24.813 1.00 60.56 70 PRO A CA 1
ATOM 569 C C . PRO A 1 70 ? -6.112 -10.108 -24.624 1.00 60.56 70 PRO A C 1
ATOM 571 O O . PRO A 1 70 ? -6.903 -9.181 -24.765 1.00 60.56 70 PRO A O 1
ATOM 574 N N . HIS A 1 71 ? -6.524 -11.334 -24.279 1.00 65.38 71 HIS A N 1
ATOM 575 C CA . HIS A 1 71 ? -7.918 -11.666 -23.978 1.00 65.38 71 HIS A CA 1
ATOM 576 C C . HIS A 1 71 ? -8.388 -11.178 -22.595 1.00 65.38 71 HIS A C 1
ATOM 578 O O . HIS A 1 71 ? -9.547 -10.797 -22.459 1.00 65.38 71 HIS A O 1
ATOM 584 N N . GLU A 1 72 ? -7.505 -11.155 -21.593 1.00 59.72 72 GLU A N 1
ATOM 585 C CA . GLU A 1 72 ? -7.784 -10.628 -20.252 1.00 59.72 72 GLU A CA 1
ATOM 586 C C . GLU A 1 72 ? -7.830 -9.093 -20.282 1.00 59.72 72 GLU A C 1
ATOM 588 O O . GLU A 1 72 ? -8.685 -8.492 -19.638 1.00 59.72 72 GLU A O 1
ATOM 593 N N . LEU A 1 73 ? -6.978 -8.462 -21.106 1.00 60.75 73 LEU A N 1
ATOM 594 C CA . LEU A 1 73 ? -7.015 -7.018 -21.359 1.00 60.75 73 LEU A CA 1
ATOM 595 C C . LEU A 1 73 ? -8.359 -6.596 -21.973 1.00 60.75 73 LEU A C 1
ATOM 597 O O . LEU A 1 73 ? -8.988 -5.662 -21.490 1.00 60.75 73 LEU A O 1
ATOM 601 N N . LYS A 1 74 ? -8.846 -7.336 -22.978 1.00 64.12 74 LYS A N 1
ATOM 602 C CA . LYS A 1 74 ? -10.115 -7.042 -23.662 1.00 64.12 74 LYS A CA 1
ATOM 603 C C . LYS A 1 74 ? -11.335 -7.160 -22.740 1.00 64.12 74 LYS A C 1
ATOM 605 O O . LYS A 1 74 ? -12.197 -6.294 -22.749 1.00 64.12 74 LYS A O 1
ATOM 610 N N . GLN A 1 75 ? -11.376 -8.194 -21.895 1.00 65.38 75 GLN A N 1
ATOM 611 C CA . GLN A 1 75 ? -12.421 -8.343 -20.870 1.00 65.38 75 GLN A CA 1
ATOM 612 C C . GLN A 1 75 ? -12.389 -7.220 -19.824 1.00 65.38 75 GLN A C 1
ATOM 614 O O . GLN A 1 75 ? -13.403 -6.939 -19.188 1.00 65.38 75 GLN A O 1
ATOM 619 N N . MET A 1 76 ? -11.225 -6.599 -19.622 1.00 54.97 76 MET A N 1
ATOM 620 C CA . MET A 1 76 ? -11.046 -5.494 -18.687 1.00 54.97 76 MET A CA 1
ATOM 621 C C . MET A 1 76 ? -11.343 -4.124 -19.297 1.00 54.97 76 MET A C 1
ATOM 623 O O . MET A 1 76 ? -11.864 -3.273 -18.585 1.00 54.97 76 MET A O 1
ATOM 627 N N . GLU A 1 77 ? -11.062 -3.903 -20.581 1.00 60.44 77 GLU A N 1
ATOM 628 C CA . GLU A 1 77 ? -11.463 -2.684 -21.302 1.00 60.44 77 GLU A CA 1
ATOM 629 C C . GLU A 1 77 ? -12.993 -2.533 -21.357 1.00 60.44 77 GLU A C 1
ATOM 631 O O . GLU A 1 77 ? -13.503 -1.418 -21.249 1.00 60.44 77 GLU A O 1
ATOM 636 N N . ASP A 1 78 ? -13.722 -3.654 -21.415 1.00 65.00 78 ASP A N 1
ATOM 637 C CA . ASP A 1 78 ? -15.189 -3.696 -21.324 1.00 65.00 78 ASP A CA 1
ATOM 638 C C . ASP A 1 78 ? -15.716 -3.314 -19.919 1.00 65.00 78 ASP A C 1
ATOM 640 O O . ASP A 1 78 ? -16.882 -2.945 -19.755 1.00 65.00 78 ASP A O 1
ATOM 644 N N . LEU A 1 79 ? -14.869 -3.364 -18.881 1.00 60.47 79 LEU A N 1
ATOM 645 C CA . LEU A 1 79 ? -15.198 -2.9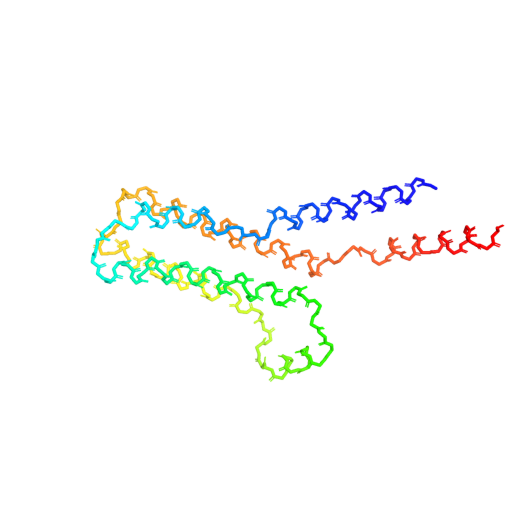03 -17.531 1.00 60.47 79 LEU A CA 1
ATOM 646 C C . LEU A 1 79 ? -14.914 -1.397 -17.427 1.00 60.47 79 LEU A C 1
ATOM 648 O O . LEU A 1 79 ? -13.852 -0.979 -16.981 1.00 60.47 79 LEU A O 1
ATOM 652 N N . GLU A 1 80 ? -15.917 -0.616 -17.821 1.00 53.34 80 GLU A N 1
ATOM 653 C CA . GLU A 1 80 ? -16.130 0.845 -17.911 1.00 53.34 80 GLU A CA 1
ATOM 654 C C . GLU A 1 80 ? -15.511 1.818 -16.856 1.00 53.34 80 GLU A C 1
ATOM 656 O O . GLU A 1 80 ? -16.039 2.905 -16.611 1.00 53.34 80 GLU A O 1
ATOM 661 N N . SER A 1 81 ? -14.390 1.516 -16.193 1.00 54.91 81 SER A N 1
ATOM 662 C CA . SER A 1 81 ? -13.690 2.466 -15.320 1.00 54.91 81 SER A CA 1
ATOM 663 C C . SER A 1 81 ? -12.414 2.997 -15.971 1.00 54.91 81 SER A C 1
ATOM 665 O O . SER A 1 81 ? -11.326 2.488 -15.725 1.00 54.91 81 SER A O 1
ATOM 667 N N . LEU A 1 82 ? -12.555 4.092 -16.725 1.00 52.16 82 LEU A N 1
ATOM 668 C CA . LEU A 1 82 ? -11.482 4.847 -17.401 1.00 52.16 82 LEU A CA 1
ATOM 669 C C . LEU A 1 82 ? -10.335 5.353 -16.499 1.00 52.16 82 LEU A C 1
ATOM 671 O O . LEU A 1 82 ? -9.355 5.900 -16.999 1.00 52.16 82 LEU A O 1
ATOM 675 N N . HIS A 1 83 ? -10.425 5.183 -15.178 1.00 58.09 83 HIS A N 1
ATOM 676 C CA . HIS A 1 83 ? -9.359 5.546 -14.251 1.00 58.09 83 HIS A CA 1
ATOM 677 C C . HIS A 1 83 ? -9.087 4.416 -13.265 1.00 58.09 83 HIS A C 1
ATOM 679 O O . HIS A 1 83 ? -10.035 3.904 -12.658 1.00 58.09 83 HIS A O 1
ATOM 685 N N . PRO A 1 84 ? -7.812 4.067 -13.031 1.00 63.78 84 PRO A N 1
ATOM 686 C CA . PRO A 1 84 ? -7.466 3.050 -12.061 1.00 63.78 84 PRO A CA 1
ATOM 687 C C . PRO A 1 84 ? -7.842 3.546 -10.653 1.00 63.78 84 PRO A C 1
ATOM 689 O O . PRO A 1 84 ? -7.295 4.501 -10.098 1.00 63.78 84 PRO A O 1
ATOM 692 N N . LYS A 1 85 ? -8.865 2.910 -10.078 1.00 75.06 85 LYS A N 1
ATOM 693 C CA . LYS A 1 85 ? -9.494 3.272 -8.795 1.00 75.06 85 LYS A CA 1
ATOM 694 C C . LYS A 1 85 ? -8.719 2.748 -7.576 1.00 75.06 85 LYS A C 1
ATOM 696 O O . LYS A 1 85 ? -9.286 2.647 -6.489 1.00 75.06 85 LYS A O 1
ATOM 701 N N . TYR A 1 86 ? -7.428 2.433 -7.712 1.00 82.56 86 TYR A N 1
ATOM 702 C CA . TYR A 1 86 ? -6.613 1.882 -6.618 1.00 82.56 86 TYR A CA 1
ATOM 703 C C . TYR A 1 86 ? -6.497 2.822 -5.408 1.00 82.56 86 TYR A C 1
ATOM 705 O O . TYR A 1 86 ? -6.202 2.380 -4.306 1.00 82.56 86 TYR A O 1
ATOM 713 N N . TRP A 1 87 ? -6.768 4.120 -5.557 1.00 85.19 87 TRP A N 1
ATOM 714 C CA . TRP A 1 87 ? -6.801 5.059 -4.431 1.00 85.19 87 TRP A CA 1
ATOM 715 C C . TRP A 1 87 ? -8.051 4.909 -3.541 1.00 85.19 87 TRP A C 1
ATOM 717 O O . TRP A 1 87 ? -8.050 5.383 -2.403 1.00 85.19 87 TRP A O 1
ATOM 727 N N . ILE A 1 88 ? -9.117 4.256 -4.023 1.00 88.94 88 ILE A N 1
ATOM 728 C CA . ILE A 1 88 ? -10.390 4.132 -3.295 1.00 88.94 88 ILE A CA 1
ATOM 729 C C . ILE A 1 88 ? -10.243 3.310 -2.005 1.00 88.94 88 ILE A C 1
ATOM 731 O O . ILE A 1 88 ? -10.661 3.807 -0.956 1.00 88.94 88 ILE A O 1
ATOM 735 N N . PRO A 1 89 ? -9.634 2.106 -2.005 1.00 92.38 89 PRO A N 1
ATOM 736 C CA . PRO A 1 89 ? -9.476 1.348 -0.768 1.00 92.38 89 PRO A CA 1
ATOM 737 C C . PRO A 1 89 ? -8.584 2.071 0.249 1.00 92.38 89 PRO A C 1
ATOM 739 O O . PRO A 1 89 ? -8.879 2.041 1.441 1.00 92.38 89 PRO A O 1
ATOM 742 N N . ILE A 1 90 ? -7.564 2.813 -0.202 1.00 94.44 90 ILE A N 1
ATOM 743 C CA . ILE A 1 90 ? -6.768 3.683 0.679 1.00 94.44 90 ILE A CA 1
ATOM 744 C C . ILE A 1 90 ? -7.650 4.752 1.333 1.00 94.44 90 ILE A C 1
ATOM 746 O O . ILE A 1 90 ? -7.589 4.933 2.546 1.00 94.44 90 ILE A O 1
ATOM 750 N N . LYS A 1 91 ? -8.541 5.412 0.584 1.00 93.25 91 LYS A N 1
ATOM 751 C CA . LYS A 1 91 ? -9.515 6.350 1.170 1.00 93.25 91 LYS A CA 1
ATOM 752 C C . LYS A 1 91 ? -10.388 5.680 2.241 1.00 93.25 91 LYS A C 1
ATOM 754 O O . LYS A 1 91 ? -10.655 6.292 3.272 1.00 93.25 91 LYS A O 1
ATOM 759 N N . TRP A 1 92 ? -10.812 4.431 2.039 1.00 95.19 92 TRP A N 1
ATOM 760 C CA . TRP A 1 92 ? -11.569 3.689 3.055 1.00 95.19 92 TRP A CA 1
ATOM 761 C C . TRP A 1 92 ? -10.753 3.409 4.319 1.00 95.19 92 TRP A C 1
ATOM 763 O O . TRP A 1 92 ? -11.305 3.503 5.414 1.00 95.19 92 TRP A O 1
ATOM 773 N N . VAL A 1 93 ? -9.447 3.146 4.195 1.00 95.81 93 VAL A N 1
ATOM 774 C CA . VAL A 1 93 ? -8.539 3.074 5.352 1.00 95.81 93 VAL A CA 1
ATOM 775 C C . VAL A 1 93 ? -8.557 4.393 6.127 1.00 95.81 93 VAL A C 1
ATOM 777 O O . VAL A 1 93 ? -8.794 4.384 7.331 1.00 95.81 93 VAL A O 1
ATOM 780 N N . PHE A 1 94 ? -8.395 5.535 5.454 1.00 94.88 94 PHE A N 1
ATOM 781 C CA . PHE A 1 94 ? -8.419 6.849 6.113 1.00 94.88 94 PHE A CA 1
ATOM 782 C C . PHE A 1 94 ? -9.743 7.156 6.816 1.00 94.88 94 PHE A C 1
ATOM 784 O O . PHE A 1 94 ? -9.735 7.725 7.910 1.00 94.88 94 PHE A O 1
ATOM 791 N N . ASN A 1 95 ? -10.868 6.754 6.223 1.00 94.62 95 ASN A N 1
ATOM 792 C CA . ASN A 1 95 ? -12.176 6.879 6.861 1.00 94.62 95 ASN A CA 1
ATOM 793 C C . ASN A 1 95 ? -12.232 6.070 8.165 1.00 94.62 95 ASN A C 1
ATOM 795 O O . ASN A 1 95 ? -12.570 6.633 9.202 1.00 94.62 95 ASN A O 1
ATOM 799 N N . LEU A 1 96 ? -11.812 4.797 8.142 1.00 93.94 96 LEU A N 1
ATOM 800 C CA . LEU A 1 96 ? -11.761 3.953 9.344 1.00 93.94 96 LEU A CA 1
ATOM 801 C C . LEU A 1 96 ? -10.849 4.544 10.426 1.00 93.94 96 LEU A C 1
ATOM 803 O O . LEU A 1 96 ? -11.212 4.560 11.600 1.00 93.94 96 LEU A O 1
ATOM 807 N N . LEU A 1 97 ? -9.676 5.054 10.039 1.00 92.62 97 LEU A N 1
ATOM 808 C CA . LEU A 1 97 ? -8.734 5.650 10.985 1.00 92.62 97 LEU A CA 1
ATOM 809 C C . LEU A 1 97 ? -9.287 6.936 11.610 1.00 92.62 97 LEU A C 1
ATOM 811 O O . LEU A 1 97 ? -9.123 7.172 12.804 1.00 92.62 97 LEU A O 1
ATOM 815 N N . THR A 1 98 ? -9.978 7.753 10.819 1.00 91.50 98 THR A N 1
ATOM 816 C CA . THR A 1 98 ? -10.597 8.990 11.305 1.00 91.50 98 THR A CA 1
ATOM 817 C C . THR A 1 98 ? -11.782 8.685 12.219 1.00 91.50 98 THR A C 1
ATOM 819 O O . THR A 1 98 ? -11.939 9.334 13.250 1.00 91.50 98 THR A O 1
ATOM 822 N N . ASP A 1 99 ? -12.590 7.676 11.890 1.00 91.25 99 ASP A N 1
ATOM 823 C CA . ASP A 1 99 ? -13.700 7.226 12.732 1.00 91.25 99 ASP A CA 1
ATOM 824 C C . ASP A 1 99 ? -13.202 6.713 14.088 1.00 91.25 99 ASP A C 1
ATOM 826 O O . ASP A 1 99 ? -13.746 7.091 15.124 1.00 91.25 99 ASP A O 1
ATOM 830 N N . LEU A 1 100 ? -12.132 5.914 14.104 1.00 89.62 100 LEU A N 1
ATOM 831 C CA . LEU A 1 100 ? -11.504 5.438 15.338 1.00 89.62 100 LEU A CA 1
ATOM 832 C C . LEU A 1 100 ? -10.905 6.574 16.177 1.00 89.62 100 LEU A C 1
ATOM 834 O O . LEU A 1 100 ? -11.052 6.564 17.401 1.00 89.62 100 LEU A O 1
ATOM 838 N N . LYS A 1 101 ? -10.299 7.575 15.526 1.00 87.19 101 LYS A N 1
ATOM 839 C CA . LYS A 1 101 ? -9.797 8.783 16.191 1.00 87.19 101 LYS A CA 1
ATOM 840 C C . LYS A 1 101 ? -10.932 9.567 16.850 1.00 87.19 101 LYS A C 1
ATOM 842 O O . LYS A 1 101 ? -10.814 9.933 18.010 1.00 87.19 101 LYS A O 1
ATOM 847 N N . ARG A 1 102 ? -12.067 9.765 16.161 1.00 87.69 102 ARG A N 1
ATOM 848 C CA . ARG A 1 102 ? -13.248 10.441 16.743 1.00 87.69 102 ARG A CA 1
ATOM 849 C C . ARG A 1 102 ? -13.824 9.702 17.953 1.00 87.69 102 ARG A C 1
ATOM 851 O O . ARG A 1 102 ? -14.453 10.326 18.798 1.00 87.69 102 ARG A O 1
ATOM 858 N N . ARG A 1 103 ? -13.637 8.383 18.025 1.00 87.12 103 ARG A N 1
ATOM 859 C CA . ARG A 1 103 ? -14.124 7.531 19.120 1.00 87.12 103 ARG A CA 1
ATOM 860 C C . ARG A 1 103 ? -13.127 7.386 20.276 1.00 87.12 103 ARG A C 1
ATOM 862 O O . ARG A 1 103 ? -13.434 6.647 21.205 1.00 87.12 103 ARG A O 1
ATOM 869 N N . ASN A 1 104 ? -11.955 8.032 20.222 1.00 84.19 104 ASN A N 1
ATOM 870 C CA . ASN A 1 104 ? -10.859 7.856 21.189 1.00 84.19 104 ASN A CA 1
ATOM 871 C C . ASN A 1 104 ? -10.490 6.374 21.413 1.00 84.19 104 ASN A C 1
ATOM 873 O O . ASN A 1 104 ? -10.226 5.938 22.529 1.00 84.19 104 ASN A O 1
ATOM 877 N N . LYS A 1 105 ? -10.512 5.569 20.340 1.00 81.56 105 LYS A N 1
ATOM 878 C CA . LYS A 1 105 ? -10.159 4.133 20.359 1.00 81.56 105 LYS A CA 1
ATOM 879 C C . LYS A 1 105 ? -8.736 3.875 19.839 1.00 81.56 105 LYS A C 1
ATOM 881 O O . LYS A 1 105 ? -8.423 2.771 19.399 1.00 81.56 105 LYS A O 1
ATOM 886 N N . MET A 1 106 ? -7.895 4.907 19.833 1.00 79.50 106 MET A N 1
ATOM 887 C CA . MET A 1 106 ? -6.516 4.871 19.354 1.00 79.50 106 MET A CA 1
ATOM 888 C C . MET A 1 106 ? -5.625 5.560 20.375 1.00 79.50 106 MET A C 1
ATOM 890 O O . MET A 1 106 ? -5.811 6.741 20.641 1.00 79.50 106 MET A O 1
ATOM 894 N N . GLU A 1 107 ? -4.657 4.833 20.915 1.00 71.56 107 GLU A N 1
ATOM 895 C CA . GLU A 1 107 ? -3.731 5.339 21.925 1.00 71.56 107 GLU A CA 1
ATOM 896 C C . GLU A 1 107 ? -2.324 4.817 21.625 1.00 71.56 107 GLU A C 1
ATOM 898 O O . GLU A 1 107 ? -2.196 3.649 21.241 1.00 71.56 107 GLU A O 1
ATOM 903 N N . PRO A 1 108 ? -1.262 5.616 21.845 1.00 70.50 108 PRO A N 1
ATOM 904 C CA . PRO A 1 108 ? -1.245 7.062 22.142 1.00 70.50 108 PRO A CA 1
ATOM 905 C C . PRO A 1 108 ? -1.575 7.971 20.935 1.00 70.50 108 PRO A C 1
ATOM 907 O O . PRO A 1 108 ? -1.277 7.610 19.795 1.00 70.50 108 PRO A O 1
ATOM 910 N N . GLU A 1 109 ? -2.088 9.191 21.171 1.00 66.94 109 GLU A N 1
ATOM 911 C CA . GLU A 1 109 ? -2.497 10.186 20.143 1.00 66.94 109 GLU A CA 1
ATOM 912 C C . GLU A 1 109 ? -1.475 10.432 19.004 1.00 66.94 109 GLU A C 1
ATOM 914 O O . GLU A 1 109 ? -1.861 10.753 17.876 1.00 66.94 109 GLU A O 1
ATOM 919 N N . GLY A 1 110 ? -0.173 10.248 19.256 1.00 71.31 110 GLY A N 1
ATOM 920 C CA . GLY A 1 110 ? 0.885 10.408 18.249 1.00 71.31 110 GLY A CA 1
ATOM 921 C C . GLY A 1 110 ? 0.957 9.287 17.202 1.00 71.31 110 GLY A C 1
ATOM 922 O O . GLY A 1 110 ? 1.346 9.534 16.059 1.00 71.31 110 GLY A O 1
ATOM 923 N N . TYR A 1 111 ? 0.537 8.068 17.549 1.00 80.62 111 TYR A N 1
ATOM 924 C CA . TYR A 1 111 ? 0.690 6.890 16.686 1.00 80.62 111 TYR A CA 1
ATOM 925 C C . TYR A 1 111 ? -0.300 6.873 15.521 1.00 80.62 111 TYR A C 1
ATOM 927 O O . TYR A 1 111 ? -0.009 6.297 14.476 1.00 80.62 111 TYR A O 1
ATOM 935 N N . VAL A 1 112 ? -1.435 7.570 15.641 1.00 82.38 112 VAL A N 1
ATOM 936 C CA . VAL A 1 112 ? -2.422 7.682 14.553 1.00 82.38 112 VAL A CA 1
ATOM 937 C C . VAL A 1 112 ? -1.831 8.398 13.344 1.00 82.38 112 VAL A C 1
ATOM 939 O O . VAL A 1 112 ? -1.982 7.934 12.216 1.00 82.38 112 VAL A O 1
ATOM 942 N N . ASN A 1 113 ? -1.124 9.505 13.577 1.00 87.19 113 ASN A N 1
ATOM 943 C CA . ASN A 1 113 ? -0.475 10.257 12.506 1.00 87.19 113 ASN A CA 1
ATOM 944 C C . ASN A 1 113 ? 0.666 9.445 11.877 1.00 87.19 113 ASN A C 1
ATOM 946 O O . ASN A 1 113 ? 0.848 9.494 10.664 1.00 87.19 113 ASN A O 1
ATOM 950 N N . MET A 1 114 ? 1.389 8.657 12.682 1.00 89.62 114 MET A N 1
ATOM 951 C CA . MET A 1 114 ? 2.422 7.747 12.179 1.00 89.62 114 MET A CA 1
ATOM 952 C C . MET A 1 114 ? 1.821 6.642 11.305 1.00 89.62 114 MET A C 1
ATOM 954 O O . MET A 1 114 ? 2.283 6.440 10.188 1.00 89.62 114 MET A O 1
ATOM 958 N N . LEU A 1 115 ? 0.740 5.991 11.750 1.00 92.88 115 LEU A N 1
ATOM 959 C CA . LEU A 1 115 ? 0.030 4.977 10.965 1.00 92.88 115 LEU A CA 1
ATOM 960 C C . LEU A 1 115 ? -0.520 5.561 9.656 1.00 92.88 115 LEU A C 1
ATOM 962 O O . LEU A 1 115 ? -0.373 4.953 8.599 1.00 92.88 115 LEU A O 1
ATOM 966 N N . MET A 1 116 ? -1.120 6.752 9.697 1.00 92.69 116 MET A N 1
ATOM 967 C CA . MET A 1 116 ? -1.550 7.454 8.484 1.00 92.69 116 MET A CA 1
ATOM 968 C C . MET A 1 116 ? -0.370 7.734 7.542 1.00 92.69 116 MET A C 1
ATOM 970 O O . MET A 1 116 ? -0.497 7.525 6.336 1.00 92.69 116 MET A O 1
ATOM 974 N N . GLY A 1 117 ? 0.778 8.153 8.082 1.00 94.12 117 GLY A N 1
ATOM 975 C CA . GLY A 1 117 ? 2.018 8.350 7.331 1.00 94.12 117 GLY A CA 1
ATOM 976 C C . GLY A 1 117 ? 2.514 7.070 6.658 1.00 94.12 117 GLY A C 1
ATOM 977 O O . GLY A 1 117 ? 2.805 7.088 5.464 1.00 94.12 117 GLY A O 1
ATOM 978 N N . GLU A 1 118 ? 2.516 5.945 7.371 1.00 94.56 118 GLU A N 1
ATOM 979 C CA . GLU A 1 118 ? 2.897 4.643 6.813 1.00 94.56 118 GLU A CA 1
ATOM 980 C C . GLU A 1 118 ? 1.941 4.169 5.715 1.00 94.56 118 GLU A C 1
ATOM 982 O O . GLU A 1 118 ? 2.381 3.641 4.696 1.00 94.56 118 GLU A O 1
ATOM 987 N N . VAL A 1 119 ? 0.634 4.413 5.857 1.00 95.50 119 VAL A N 1
ATOM 988 C CA . VAL A 1 119 ? -0.344 4.119 4.795 1.00 95.50 119 VAL A CA 1
ATOM 989 C C . VAL A 1 119 ? -0.076 4.971 3.546 1.00 95.50 119 VAL A C 1
ATOM 991 O O . VAL A 1 119 ? -0.183 4.464 2.425 1.00 95.50 119 VAL A O 1
ATOM 994 N N . ILE A 1 120 ? 0.306 6.246 3.703 1.00 94.88 120 ILE A N 1
ATOM 995 C CA . ILE A 1 120 ? 0.728 7.090 2.572 1.00 94.88 120 ILE A CA 1
ATOM 996 C C . ILE A 1 120 ? 2.027 6.575 1.954 1.00 94.88 120 ILE A C 1
ATOM 998 O O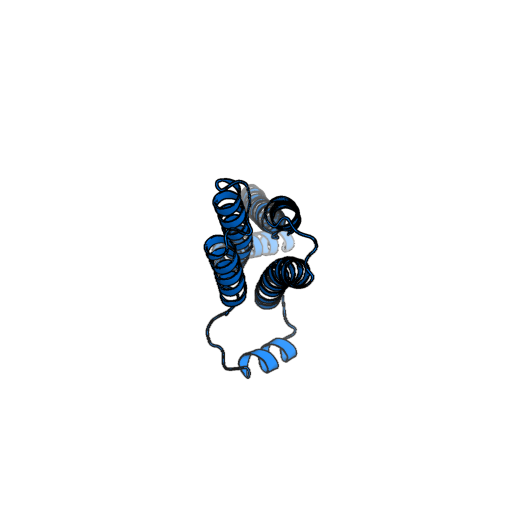 . ILE A 1 120 ? 2.106 6.487 0.730 1.00 94.88 120 ILE A O 1
ATOM 1002 N N . ASN A 1 121 ? 3.021 6.211 2.766 1.00 94.88 121 ASN A N 1
ATOM 1003 C CA . ASN A 1 121 ? 4.291 5.668 2.291 1.00 94.88 121 ASN A CA 1
ATOM 1004 C C . ASN A 1 121 ? 4.068 4.396 1.458 1.00 94.88 121 ASN A C 1
ATOM 1006 O O . ASN A 1 121 ? 4.492 4.318 0.307 1.00 94.88 121 ASN A O 1
ATOM 1010 N N . TYR A 1 122 ? 3.269 3.465 1.984 1.00 95.31 122 TYR A N 1
ATOM 1011 C CA . TYR A 1 122 ? 2.815 2.270 1.278 1.00 95.31 122 TYR A CA 1
ATOM 1012 C C . TYR A 1 122 ? 2.151 2.601 -0.067 1.00 95.31 122 TYR A C 1
ATOM 1014 O O . TYR A 1 122 ? 2.516 2.048 -1.108 1.00 95.31 122 TYR A O 1
ATOM 1022 N N . ARG A 1 123 ? 1.204 3.549 -0.079 1.00 93.88 123 ARG A N 1
ATOM 1023 C CA . ARG A 1 123 ? 0.538 3.994 -1.312 1.00 93.88 123 ARG A CA 1
ATOM 1024 C C . ARG A 1 123 ? 1.523 4.626 -2.298 1.00 93.88 123 ARG A C 1
ATOM 1026 O O . ARG A 1 123 ? 1.353 4.453 -3.502 1.00 93.88 123 ARG A O 1
ATOM 1033 N N . ASN A 1 124 ? 2.524 5.362 -1.822 1.00 93.50 124 ASN A N 1
ATOM 1034 C CA . ASN A 1 124 ? 3.534 5.999 -2.666 1.00 93.50 124 ASN A CA 1
ATOM 1035 C C . ASN A 1 124 ? 4.474 4.971 -3.304 1.00 93.50 124 ASN A C 1
ATOM 1037 O O . ASN A 1 124 ? 4.782 5.112 -4.484 1.00 93.50 124 ASN A O 1
ATOM 1041 N N . CYS A 1 125 ? 4.850 3.909 -2.584 1.00 93.56 125 CYS A N 1
ATOM 1042 C CA . CYS A 1 125 ? 5.564 2.777 -3.173 1.00 93.56 125 CYS A CA 1
ATOM 1043 C C . CYS A 1 125 ? 4.773 2.188 -4.348 1.00 93.56 125 CYS A C 1
ATOM 1045 O O . CYS A 1 125 ? 5.281 2.108 -5.464 1.00 93.56 125 CYS A O 1
ATOM 1047 N N . LEU A 1 126 ? 3.489 1.890 -4.141 1.00 92.38 126 LEU A N 1
ATOM 1048 C CA . LEU A 1 126 ? 2.630 1.372 -5.208 1.00 92.38 126 LEU A CA 1
ATOM 1049 C C . LEU A 1 126 ? 2.470 2.364 -6.375 1.00 92.38 126 LEU A C 1
ATOM 1051 O O . LEU A 1 126 ? 2.524 1.964 -7.534 1.00 92.38 126 LEU A O 1
ATOM 1055 N N . GLN A 1 127 ? 2.343 3.663 -6.090 1.00 91.19 127 GLN A N 1
ATOM 1056 C CA . GLN A 1 127 ? 2.296 4.706 -7.119 1.00 91.19 127 GLN A CA 1
ATOM 1057 C C . GLN A 1 127 ? 3.592 4.768 -7.940 1.00 91.19 127 GLN A C 1
ATOM 1059 O O . GLN A 1 127 ? 3.526 4.983 -9.147 1.00 91.19 127 GLN A O 1
ATOM 1064 N N . ASN A 1 128 ? 4.759 4.568 -7.321 1.00 90.94 128 ASN A N 1
ATOM 1065 C CA . ASN A 1 128 ? 6.032 4.525 -8.041 1.00 90.94 128 ASN A CA 1
ATOM 1066 C C . ASN A 1 128 ? 6.063 3.380 -9.054 1.00 90.94 128 ASN A C 1
ATOM 1068 O O . ASN A 1 128 ? 6.565 3.570 -10.159 1.00 90.94 128 ASN A O 1
ATOM 1072 N N . LEU A 1 129 ? 5.482 2.223 -8.725 1.00 89.31 129 LEU A N 1
ATOM 1073 C CA . LEU A 1 129 ? 5.350 1.126 -9.685 1.00 89.31 129 LEU A CA 1
ATOM 1074 C C . LEU A 1 129 ? 4.497 1.537 -10.891 1.00 89.31 129 LEU A C 1
ATOM 1076 O O . LEU A 1 129 ? 4.914 1.314 -12.026 1.00 89.31 129 LEU A O 1
ATOM 1080 N N . CYS A 1 130 ? 3.356 2.196 -10.654 1.00 87.44 130 CYS A N 1
ATOM 1081 C CA . CYS A 1 130 ? 2.515 2.729 -11.729 1.00 87.44 130 CYS A CA 1
ATOM 1082 C C . CYS A 1 130 ? 3.270 3.758 -12.580 1.00 87.44 130 CYS A C 1
ATOM 1084 O O . CYS A 1 130 ? 3.134 3.774 -13.796 1.00 87.44 130 CYS A O 1
ATOM 1086 N N . ASN A 1 131 ? 4.083 4.616 -11.957 1.00 88.75 131 ASN A N 1
ATOM 1087 C CA . ASN A 1 131 ? 4.873 5.614 -12.677 1.00 88.75 131 ASN A CA 1
ATOM 1088 C C . ASN A 1 131 ? 5.930 4.956 -13.568 1.00 88.75 131 ASN A C 1
ATOM 1090 O O . ASN A 1 131 ? 6.174 5.429 -14.676 1.00 88.75 131 ASN A O 1
ATOM 1094 N N . TYR A 1 132 ? 6.553 3.870 -13.098 1.00 87.50 132 TYR A N 1
ATOM 1095 C CA . TYR A 1 132 ? 7.463 3.096 -13.929 1.00 87.50 132 TYR A CA 1
ATOM 1096 C C . TYR A 1 132 ? 6.719 2.510 -15.129 1.00 87.50 132 TYR A C 1
ATOM 1098 O O . TYR A 1 132 ? 7.198 2.667 -16.249 1.00 87.50 132 TYR A O 1
ATOM 1106 N N . ASP A 1 133 ? 5.559 1.890 -14.936 1.00 83.81 133 ASP A N 1
ATOM 1107 C CA . ASP A 1 133 ? 4.755 1.357 -16.042 1.00 83.81 133 ASP A CA 1
ATOM 1108 C C . ASP A 1 133 ? 4.339 2.447 -17.052 1.00 83.81 133 ASP A C 1
ATOM 1110 O O . ASP A 1 133 ? 4.593 2.324 -18.249 1.00 83.81 133 ASP A O 1
ATOM 1114 N N . TYR A 1 134 ? 3.838 3.583 -16.555 1.00 84.19 134 TYR A N 1
ATOM 1115 C CA . TYR A 1 134 ? 3.399 4.718 -17.371 1.00 84.19 134 TYR A CA 1
ATOM 1116 C C . TYR A 1 134 ? 4.537 5.398 -18.150 1.00 84.19 134 TYR A C 1
ATOM 1118 O O . TYR A 1 134 ? 4.329 5.889 -19.260 1.00 84.19 134 TYR A O 1
ATOM 1126 N N . VAL A 1 135 ? 5.746 5.449 -17.580 1.00 86.44 135 VAL A N 1
ATOM 1127 C CA . VAL A 1 135 ? 6.924 6.070 -18.201 1.00 86.44 135 VAL A CA 1
ATOM 1128 C C . VAL A 1 135 ? 7.957 4.989 -18.528 1.00 86.44 135 VAL A C 1
ATOM 1130 O O . VAL A 1 135 ? 8.864 4.744 -17.724 1.00 86.44 135 VAL A O 1
ATOM 1133 N N . PRO A 1 136 ? 7.864 4.317 -19.690 1.00 83.12 136 PRO A N 1
ATOM 1134 C CA . PRO A 1 136 ? 8.848 3.320 -20.093 1.00 83.12 136 PRO A CA 1
ATOM 1135 C C . PRO A 1 136 ? 10.202 3.965 -20.422 1.00 83.12 136 PRO A C 1
ATOM 1137 O O . PRO A 1 136 ? 10.318 5.173 -20.635 1.00 83.12 136 PRO A O 1
ATOM 1140 N N . ILE A 1 137 ? 11.251 3.139 -20.494 1.00 85.62 137 ILE A N 1
ATOM 1141 C CA . ILE A 1 137 ? 12.564 3.583 -20.983 1.00 85.62 137 ILE A CA 1
ATOM 1142 C C . ILE A 1 137 ? 12.379 4.152 -22.404 1.00 85.62 137 ILE A C 1
ATOM 1144 O O . ILE A 1 137 ? 11.772 3.471 -23.234 1.00 85.62 137 ILE A O 1
ATOM 1148 N N . PRO A 1 138 ? 12.895 5.363 -22.706 1.00 87.56 138 PRO A N 1
ATOM 1149 C CA . PRO A 1 138 ? 12.770 5.980 -24.020 1.00 87.56 138 PRO A CA 1
ATOM 1150 C C . PRO A 1 138 ? 13.062 5.015 -25.171 1.00 87.56 138 PRO A C 1
ATOM 1152 O O . PRO A 1 138 ? 14.143 4.427 -25.241 1.00 87.56 138 PRO A O 1
ATOM 1155 N N . LEU A 1 139 ? 12.114 4.904 -26.107 1.00 81.62 139 LEU A N 1
ATOM 1156 C CA . LEU A 1 139 ? 12.184 3.982 -27.248 1.00 81.62 139 LEU A CA 1
ATOM 1157 C C . LEU A 1 139 ? 13.475 4.142 -28.054 1.00 81.62 139 LEU A C 1
ATOM 1159 O O . LEU A 1 139 ? 14.054 3.158 -28.502 1.00 81.62 139 LEU A O 1
ATOM 1163 N N . VAL A 1 140 ? 13.966 5.375 -28.182 1.00 77.62 140 VAL A N 1
ATOM 1164 C CA . VAL A 1 140 ? 15.228 5.676 -28.867 1.00 77.62 140 VAL A CA 1
ATOM 1165 C C . VAL A 1 140 ? 16.412 4.895 -28.286 1.00 77.62 140 VAL A C 1
ATOM 1167 O O . VAL A 1 140 ? 17.238 4.404 -29.050 1.00 77.62 140 VAL A O 1
ATOM 1170 N N . MET A 1 141 ? 16.479 4.699 -26.963 1.00 79.19 141 MET A N 1
ATOM 1171 C CA . MET A 1 141 ? 17.560 3.925 -26.344 1.00 79.19 141 MET A CA 1
ATOM 1172 C C . MET A 1 141 ? 17.470 2.443 -26.712 1.00 79.19 141 MET A C 1
ATOM 1174 O O . MET A 1 141 ? 18.492 1.820 -26.987 1.00 79.19 141 MET A O 1
ATOM 1178 N N . ILE A 1 142 ? 16.255 1.898 -26.785 1.00 81.88 142 ILE A N 1
ATOM 1179 C CA . ILE A 1 142 ? 16.021 0.511 -27.203 1.00 81.88 142 ILE A CA 1
ATOM 1180 C C . ILE A 1 142 ? 16.424 0.337 -28.674 1.00 81.88 142 ILE A C 1
ATOM 1182 O O . ILE A 1 142 ? 17.191 -0.566 -28.996 1.00 81.88 142 ILE A O 1
ATOM 1186 N N . LEU A 1 143 ? 15.987 1.242 -29.557 1.00 81.81 143 LEU A N 1
ATOM 1187 C CA . LEU A 1 143 ? 16.276 1.190 -30.995 1.00 81.81 143 LEU A CA 1
ATOM 1188 C C . LEU A 1 143 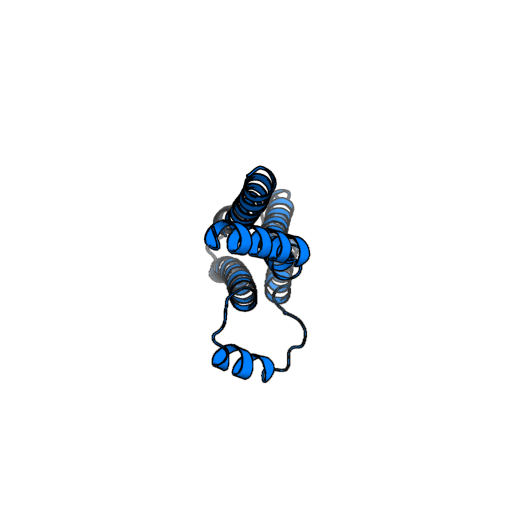? 17.774 1.290 -31.305 1.00 81.81 143 LEU A C 1
ATOM 1190 O O . LEU A 1 143 ? 18.282 0.537 -32.134 1.00 81.81 143 LEU A O 1
ATOM 1194 N N . VAL A 1 144 ? 18.492 2.188 -30.623 1.00 83.50 144 VAL A N 1
ATOM 1195 C CA . VAL A 1 144 ? 19.945 2.340 -30.791 1.00 83.50 144 VAL A CA 1
ATOM 1196 C C . VAL A 1 144 ? 20.676 1.063 -30.374 1.00 83.50 144 VAL A C 1
ATOM 1198 O O . VAL A 1 144 ? 21.547 0.587 -31.101 1.00 83.50 144 VAL A O 1
ATOM 1201 N N . VAL A 1 145 ? 20.302 0.467 -29.239 1.00 82.56 145 VAL A N 1
ATOM 1202 C CA . VAL A 1 145 ? 20.910 -0.783 -28.759 1.00 82.56 145 VAL A CA 1
ATOM 1203 C C . VAL A 1 145 ? 20.611 -1.944 -29.709 1.00 82.56 145 VAL A C 1
ATOM 1205 O O . VAL A 1 145 ? 21.532 -2.674 -30.077 1.00 82.56 145 VAL A O 1
ATOM 1208 N N . SER A 1 146 ? 19.363 -2.085 -30.165 1.00 82.94 146 SER A N 1
ATOM 1209 C CA . SER A 1 146 ? 18.976 -3.103 -31.147 1.00 82.94 146 SER A CA 1
ATOM 1210 C C . SER A 1 146 ? 19.729 -2.949 -32.470 1.00 82.94 146 SER A C 1
ATOM 1212 O O . SER A 1 146 ? 20.207 -3.942 -33.014 1.00 82.94 146 SER A O 1
ATOM 1214 N N . GLY A 1 147 ? 19.895 -1.719 -32.968 1.00 83.94 147 GLY A N 1
ATOM 1215 C CA . GLY A 1 147 ? 20.660 -1.440 -34.185 1.00 83.94 147 GLY A CA 1
ATOM 1216 C C . GLY A 1 147 ? 22.138 -1.820 -34.062 1.00 83.94 147 GLY A C 1
ATOM 1217 O O . GLY A 1 147 ? 22.683 -2.459 -34.959 1.00 83.94 147 GLY A O 1
ATOM 1218 N N . ILE A 1 148 ? 22.775 -1.501 -32.928 1.00 81.94 148 ILE A N 1
ATOM 1219 C CA . ILE A 1 148 ? 24.169 -1.888 -32.650 1.00 81.94 148 ILE A CA 1
ATOM 1220 C C . ILE A 1 148 ? 24.313 -3.417 -32.593 1.00 81.94 148 ILE A C 1
ATOM 1222 O O . ILE A 1 148 ? 25.250 -3.959 -33.174 1.00 81.94 148 ILE A O 1
ATOM 1226 N N . LEU A 1 149 ? 23.392 -4.120 -31.926 1.00 81.88 149 LEU A N 1
ATOM 1227 C CA . LEU A 1 149 ? 23.398 -5.586 -31.851 1.00 81.88 149 LEU A CA 1
ATOM 1228 C C . LEU A 1 149 ? 23.260 -6.234 -33.234 1.00 81.88 149 LEU A C 1
ATOM 1230 O O . LEU A 1 149 ? 24.036 -7.129 -33.552 1.00 81.88 149 LEU A O 1
ATOM 1234 N N . LEU A 1 150 ? 22.333 -5.752 -34.068 1.00 83.12 150 LEU A N 1
ATOM 1235 C CA . LEU A 1 150 ? 22.153 -6.240 -35.441 1.00 83.12 150 LEU A CA 1
ATOM 1236 C C . LEU A 1 150 ? 23.366 -5.970 -36.338 1.00 83.12 150 LEU A C 1
ATOM 1238 O O . LEU A 1 150 ? 23.635 -6.745 -37.252 1.00 83.12 150 LEU A O 1
ATOM 1242 N N . PHE A 1 151 ? 24.088 -4.874 -36.104 1.00 80.25 151 PHE A N 1
ATOM 1243 C CA . PHE A 1 151 ? 25.318 -4.578 -36.832 1.00 80.25 151 PHE A CA 1
ATOM 1244 C C . PHE A 1 151 ? 26.458 -5.515 -36.413 1.00 80.25 151 PHE A C 1
ATOM 1246 O O . PHE A 1 151 ? 27.190 -5.994 -37.269 1.00 80.25 151 PHE A O 1
ATOM 1253 N N . ILE A 1 152 ? 26.577 -5.826 -35.117 1.00 78.56 152 ILE A N 1
ATOM 1254 C CA . ILE A 1 152 ? 27.605 -6.739 -34.592 1.00 78.56 152 ILE A CA 1
ATOM 1255 C C . ILE A 1 152 ? 27.359 -8.190 -35.031 1.00 78.56 152 ILE A C 1
ATOM 1257 O O . ILE A 1 152 ? 28.320 -8.896 -35.287 1.00 78.56 152 ILE A O 1
ATOM 1261 N N . THR A 1 153 ? 26.107 -8.646 -35.147 1.00 78.69 153 THR A N 1
ATOM 1262 C CA . THR A 1 153 ? 25.790 -10.034 -35.549 1.00 78.69 153 THR A CA 1
ATOM 1263 C C . THR A 1 153 ? 25.859 -10.291 -37.057 1.00 78.69 153 THR A C 1
ATOM 1265 O O . THR A 1 153 ? 25.658 -11.426 -37.488 1.00 78.69 153 THR A O 1
ATOM 1268 N N . ARG A 1 154 ? 26.098 -9.253 -37.871 1.00 69.31 154 ARG A N 1
ATOM 1269 C CA . ARG A 1 154 ? 26.252 -9.347 -39.335 1.00 69.31 154 ARG A CA 1
ATOM 1270 C C . ARG A 1 154 ? 27.710 -9.400 -39.813 1.00 69.31 154 ARG A C 1
ATOM 1272 O O . ARG A 1 154 ? 27.924 -9.463 -41.022 1.00 69.31 154 ARG A O 1
ATOM 1279 N N . PHE A 1 155 ? 28.672 -9.398 -38.894 1.00 54.19 155 PHE A N 1
ATOM 1280 C CA . PHE A 1 155 ? 30.094 -9.668 -39.127 1.00 54.19 155 PHE A CA 1
ATOM 1281 C C . PHE A 1 155 ? 30.522 -10.882 -38.301 1.00 54.19 155 PHE A C 1
ATOM 1283 O O . PHE A 1 155 ? 31.489 -11.549 -38.726 1.00 54.19 155 PHE A O 1
#